Protein AF-0000000087407699 (afdb_homodimer)

Foldseek 3Di:
DDPLVVVLVVVVVVLVVVLCVVQVPDPDGDDLLVSLVSLLVSLQVVLVVCVVVVGPCSVVSVVSNVVSVVVNVCVVVVVDDD/DDPLVVVLVVVVVVLVVVLCVVQVPDPDGDDLLVSLVSLLVSLQVVLVVCVVVVGPCSVVSVVSNVVSVVVNVCVVVVVDDD

Organism: NCBI:txid2598455

pLDDT: mean 81.69, std 13.38, range [48.88, 95.5]

Secondary structure (DSSP, 8-state):
--HHHHHHHHHHHHHHHHHHHHHHTSSSPPBHHHHHHHHHHHHHHHHHHHHHTT-TTHHHHHHHHHHHHHHHHHHHTTSSB-/--HHHHHHHHHHHHHHHHHHHHHHTSSSPPBHHHHHHHHHHHHHHHHHHHHHTT-TTHHHHHHHHHHHHHHHHHHHTTSSB-

Sequence (164 aa):
MSQAEAEFWSWVASEKAKLDEVLRDRDEPPTLLEWLERGIQVARETAFSLSIRQENGAEYWTGYADALETLLRKLQRREVRVMSQAEAEFWSWVASEKAKLDEVLRDRDEPPTLLEWLERGIQVARETAFSLSIRQENGAEYWTGYADALETLLRKLQRREVRV

Nearest PDB structures (foldseek):
  4c90-assembly1_B  TM=9.273E-01  e=4.774E+00  Bacteroides ovatus
  7pxq-assembly1_A-2  TM=8.531E-01  e=7.834E+00  uncultured bacterium
  8e0m-assembly3_I  TM=5.219E-01  e=3.964E+00  synthetic construct
  5ie9-assembly1_D  TM=5.671E-01  e=9.433E+00  Bacillus cereus
  7sat-assembly1_C  TM=5.350E-01  e=9.433E+00  Porphyromonas gingivalis ATCC 33277

Solvent-accessible surface area (backbone atoms only — not comparable to full-atom values): 8373 Å² total; per-residue (Å²): 130,54,70,69,53,51,52,44,52,50,48,52,52,48,53,51,47,49,53,46,50,69,48,55,77,39,100,52,58,36,41,49,66,56,48,40,54,50,48,29,51,53,26,45,51,50,17,48,54,24,51,76,65,70,40,86,57,22,51,21,25,46,20,23,19,49,40,39,48,51,49,52,53,31,46,75,65,60,53,34,38,127,131,54,69,69,54,51,52,45,52,51,48,51,50,48,54,50,47,49,52,44,50,70,47,54,77,39,99,53,59,36,42,48,67,56,47,39,54,50,49,29,52,53,26,46,49,49,16,50,55,24,50,76,66,69,40,86,58,21,52,21,25,45,19,22,19,48,39,39,48,52,49,52,52,31,46,75,67,59,54,35,38,127

Structure (mmCIF, N/CA/C/O backbone):
data_AF-0000000087407699-model_v1
#
loop_
_entity.id
_entity.type
_entity.pdbx_description
1 polymer 'Uncharacterized protein'
#
loop_
_atom_site.group_PDB
_atom_site.id
_atom_site.type_symbol
_atom_site.label_atom_id
_atom_site.label_alt_id
_atom_site.label_comp_id
_atom_site.label_asym_id
_atom_site.label_entity_id
_atom_site.label_seq_id
_atom_site.pdbx_PDB_ins_code
_atom_site.Cartn_x
_atom_site.Cartn_y
_atom_site.Cartn_z
_atom_site.occupancy
_atom_site.B_iso_or_equiv
_atom_site.auth_seq_id
_atom_site.auth_comp_id
_atom_site.auth_asym_id
_atom_site.auth_atom_id
_atom_site.pdbx_PDB_model_num
ATOM 1 N N . MET A 1 1 ? -6.52 -21.625 6.488 1 49.88 1 MET A N 1
ATOM 2 C CA . MET A 1 1 ? -5.332 -21.031 5.879 1 49.88 1 MET A CA 1
ATOM 3 C C . MET A 1 1 ? -4.289 -22.094 5.57 1 49.88 1 MET A C 1
ATOM 5 O O . MET A 1 1 ? -4.078 -23.016 6.367 1 49.88 1 MET A O 1
ATOM 9 N N . SER A 1 2 ? -3.881 -22.109 4.383 1 61.47 2 SER A N 1
ATOM 10 C CA . SER A 1 2 ? -2.854 -23.078 4.008 1 61.47 2 SER A CA 1
ATOM 11 C C . SER A 1 2 ? -1.514 -22.734 4.652 1 61.47 2 SER A C 1
ATOM 13 O O . SER A 1 2 ? -1.308 -21.609 5.113 1 61.47 2 SER A O 1
ATOM 15 N N . GLN A 1 3 ? -0.633 -23.672 4.797 1 63.44 3 GLN A N 1
ATOM 16 C CA . GLN A 1 3 ? 0.701 -23.469 5.352 1 63.44 3 GLN A CA 1
ATOM 17 C C . GLN A 1 3 ? 1.438 -22.359 4.605 1 63.44 3 GLN A C 1
ATOM 19 O O . GLN A 1 3 ? 2.123 -21.531 5.223 1 63.44 3 GLN A O 1
ATOM 24 N N . ALA A 1 4 ? 1.27 -22.422 3.375 1 61.41 4 ALA A N 1
ATOM 25 C CA . ALA A 1 4 ? 1.917 -21.422 2.523 1 61.41 4 ALA A CA 1
ATOM 26 C C . ALA A 1 4 ? 1.408 -20.016 2.838 1 61.41 4 ALA A C 1
ATOM 28 O O . ALA A 1 4 ? 2.189 -19.062 2.895 1 61.41 4 ALA A O 1
ATOM 29 N N . GLU A 1 5 ? 0.062 -19.938 3.133 1 60.41 5 GLU A N 1
ATOM 30 C CA . GLU A 1 5 ? -0.543 -18.672 3.51 1 60.41 5 GLU A CA 1
ATOM 31 C C . GLU A 1 5 ? -0.044 -18.203 4.875 1 60.41 5 GLU A C 1
ATOM 33 O O . GLU A 1 5 ? 0.267 -17.016 5.059 1 60.41 5 GLU A O 1
ATOM 38 N N . ALA A 1 6 ? 0.084 -19.094 5.719 1 62.19 6 ALA A N 1
ATOM 39 C CA . ALA A 1 6 ? 0.563 -18.781 7.059 1 62.19 6 ALA A CA 1
ATOM 40 C C . ALA A 1 6 ? 2.006 -18.281 7.023 1 62.19 6 ALA A C 1
ATOM 42 O O . ALA A 1 6 ? 2.352 -17.312 7.699 1 62.19 6 ALA A O 1
ATOM 43 N N . GLU A 1 7 ? 2.799 -18.969 6.242 1 61.66 7 GLU A N 1
ATOM 44 C CA . GLU A 1 7 ? 4.203 -18.578 6.109 1 61.66 7 GLU A CA 1
ATOM 45 C C . GLU A 1 7 ? 4.34 -17.203 5.469 1 61.66 7 GLU A C 1
ATOM 47 O O . GLU A 1 7 ? 5.199 -16.406 5.863 1 61.66 7 GLU A O 1
ATOM 52 N N . PHE A 1 8 ? 3.455 -17 4.602 1 58.09 8 PHE A N 1
ATOM 53 C CA . PHE A 1 8 ? 3.455 -15.703 3.939 1 58.09 8 PHE A CA 1
ATOM 54 C C . PHE A 1 8 ? 3.129 -14.594 4.93 1 58.09 8 PHE A C 1
ATOM 56 O O . PHE A 1 8 ? 3.854 -13.602 5.016 1 58.09 8 PHE A O 1
ATOM 63 N N . TRP A 1 9 ? 2.197 -14.727 5.695 1 68 9 TRP A N 1
ATOM 64 C CA . TRP A 1 9 ? 1.778 -13.695 6.641 1 68 9 TRP A CA 1
ATOM 65 C C . TRP A 1 9 ? 2.811 -13.523 7.75 1 68 9 TRP A C 1
ATOM 67 O O . TRP A 1 9 ? 3.037 -12.414 8.227 1 68 9 TRP A O 1
ATOM 77 N N . SER A 1 10 ? 3.41 -14.594 8.078 1 63.41 10 SER A N 1
ATOM 78 C CA . SER A 1 10 ? 4.508 -14.516 9.039 1 63.41 10 SER A CA 1
ATOM 79 C C . SER A 1 10 ? 5.672 -13.703 8.477 1 63.41 10 SER A C 1
ATOM 81 O O . SER A 1 10 ? 6.262 -12.883 9.188 1 63.41 10 SER A O 1
ATOM 83 N N . TRP A 1 11 ? 5.93 -13.992 7.262 1 60.53 11 TRP A N 1
ATOM 84 C CA . TRP A 1 11 ? 7.008 -13.266 6.598 1 60.53 11 TRP A CA 1
ATOM 85 C C . TRP A 1 11 ? 6.66 -11.789 6.453 1 60.53 11 TRP A C 1
ATOM 87 O O . TRP A 1 11 ? 7.484 -10.922 6.746 1 60.53 11 TRP A O 1
ATOM 97 N N . VAL A 1 12 ? 5.43 -11.57 6.078 1 62.97 12 VAL A N 1
ATOM 98 C CA . VAL A 1 12 ? 4.961 -10.188 6.008 1 62.97 12 VAL A CA 1
ATOM 99 C C . VAL A 1 12 ? 5.129 -9.516 7.367 1 62.97 12 VAL A C 1
ATOM 101 O O . VAL A 1 12 ? 5.609 -8.383 7.445 1 62.97 12 VAL A O 1
ATOM 104 N N . ALA A 1 13 ? 4.75 -10.148 8.359 1 66.06 13 ALA A N 1
ATOM 105 C CA . ALA A 1 13 ? 4.883 -9.617 9.719 1 66.06 13 ALA A CA 1
ATOM 106 C C . ALA A 1 13 ? 6.344 -9.336 10.055 1 66.06 13 ALA A C 1
ATOM 108 O O . ALA A 1 13 ? 6.66 -8.312 10.672 1 66.06 13 ALA A O 1
ATOM 109 N N . SER A 1 14 ? 7.211 -10.188 9.602 1 67.75 14 SER A N 1
ATOM 110 C CA . SER A 1 14 ? 8.641 -10.023 9.867 1 67.75 14 SER A CA 1
ATOM 111 C C . SER A 1 14 ? 9.203 -8.82 9.133 1 67.75 14 SER A C 1
ATOM 113 O O . SER A 1 14 ? 10 -8.062 9.695 1 67.75 14 SER A O 1
ATOM 115 N N . GLU A 1 15 ? 8.82 -8.789 7.938 1 64.69 15 GLU A N 1
ATOM 116 C CA . GLU A 1 15 ? 9.312 -7.672 7.145 1 64.69 15 GLU A CA 1
ATOM 117 C C . GLU A 1 15 ? 8.789 -6.344 7.684 1 64.69 15 GLU A C 1
ATOM 119 O O . GLU A 1 15 ? 9.523 -5.352 7.723 1 64.69 15 GLU A O 1
ATOM 124 N N . LYS A 1 16 ? 7.555 -6.316 8.156 1 66.06 16 LYS A N 1
ATOM 125 C CA . LYS A 1 16 ? 6.984 -5.141 8.812 1 66.06 16 LYS A CA 1
ATOM 126 C C . LYS A 1 16 ? 7.746 -4.805 10.094 1 66.06 16 LYS A C 1
ATOM 128 O O . LYS A 1 16 ? 7.992 -3.631 10.383 1 66.06 16 LYS A O 1
ATOM 133 N N . ALA A 1 17 ? 8.07 -5.836 10.719 1 68.88 17 ALA A N 1
ATOM 134 C CA . ALA A 1 17 ? 8.852 -5.652 11.945 1 68.88 17 ALA A CA 1
ATOM 135 C C . ALA A 1 17 ? 10.211 -5.031 11.633 1 68.88 17 ALA A C 1
ATOM 137 O O . ALA A 1 17 ? 10.695 -4.184 12.383 1 68.88 17 ALA A O 1
ATOM 138 N N . LYS A 1 18 ? 10.828 -5.418 10.562 1 64.75 18 LYS A N 1
ATOM 139 C CA . LYS A 1 18 ? 12.102 -4.84 10.148 1 64.75 18 LYS A CA 1
ATOM 140 C C . LYS A 1 18 ? 11.945 -3.354 9.828 1 64.75 18 LYS A C 1
ATOM 142 O O . LYS A 1 18 ? 12.805 -2.547 10.195 1 64.75 18 LYS A O 1
ATOM 147 N N . LEU A 1 19 ? 10.914 -3.139 9.133 1 65.56 19 LEU A N 1
ATOM 148 C CA . LEU A 1 19 ? 10.609 -1.743 8.828 1 65.56 19 LEU A CA 1
ATOM 149 C C . LEU A 1 19 ? 10.453 -0.936 10.117 1 65.56 19 LEU A C 1
ATOM 151 O O . LEU A 1 19 ? 10.984 0.168 10.227 1 65.56 19 LEU A O 1
ATOM 155 N N . ASP A 1 20 ? 9.758 -1.486 11.039 1 68.5 20 ASP A N 1
ATOM 156 C CA . ASP A 1 20 ? 9.531 -0.832 12.32 1 68.5 20 ASP A CA 1
ATOM 157 C C . ASP A 1 20 ? 10.852 -0.615 13.07 1 68.5 20 ASP A C 1
ATOM 159 O O . ASP A 1 20 ? 11.062 0.437 13.672 1 68.5 20 ASP A O 1
ATOM 163 N N . GLU A 1 21 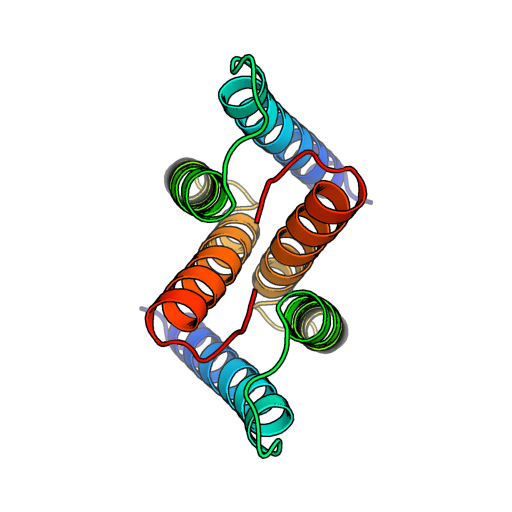? 11.594 -1.614 12.945 1 69.5 21 GLU A N 1
ATOM 164 C CA . GLU A 1 21 ? 12.883 -1.521 13.617 1 69.5 21 GLU A CA 1
ATOM 165 C C . GLU A 1 21 ? 13.742 -0.413 13.008 1 69.5 21 GLU A C 1
ATOM 167 O O . GLU A 1 21 ? 14.375 0.356 13.734 1 69.5 21 GLU A O 1
ATOM 172 N N . VAL A 1 22 ? 13.766 -0.355 11.812 1 61.91 22 VAL A N 1
ATOM 173 C CA . VAL A 1 22 ? 14.555 0.651 11.109 1 61.91 22 VAL A CA 1
ATOM 174 C C . VAL A 1 22 ? 14.023 2.045 11.438 1 61.91 22 VAL A C 1
ATOM 176 O O . VAL A 1 22 ? 14.797 2.994 11.57 1 61.91 22 VAL A O 1
ATOM 179 N N . LEU A 1 23 ? 12.773 2.035 11.703 1 63.25 23 LEU A N 1
ATOM 180 C CA . LEU A 1 23 ? 12.125 3.322 11.922 1 63.25 23 LEU A CA 1
ATOM 181 C C . LEU A 1 23 ? 12.125 3.686 13.398 1 63.25 23 LEU A C 1
ATOM 183 O O . LEU A 1 23 ? 12.062 4.867 13.758 1 63.25 23 LEU A O 1
ATOM 187 N N . ARG A 1 24 ? 12.148 2.652 14.273 1 63.19 24 ARG A N 1
ATOM 188 C CA . ARG A 1 24 ? 12.156 2.848 15.719 1 63.19 24 ARG A CA 1
ATOM 189 C C . ARG A 1 24 ? 13.492 3.414 16.188 1 63.19 24 ARG A C 1
ATOM 191 O O . ARG A 1 24 ? 13.555 4.09 17.219 1 63.19 24 ARG A O 1
ATOM 198 N N . ASP A 1 25 ? 14.492 3.225 15.484 1 57.12 25 ASP A N 1
ATOM 199 C CA . ASP A 1 25 ? 15.797 3.627 16.016 1 57.12 25 ASP A CA 1
ATOM 200 C C . ASP A 1 25 ? 15.914 5.148 16.078 1 57.12 25 ASP A C 1
ATOM 202 O O . ASP A 1 25 ? 17 5.68 16.328 1 57.12 25 ASP A O 1
ATOM 206 N N . ARG A 1 26 ? 14.766 5.664 15.961 1 64.25 26 ARG A N 1
ATOM 207 C CA . ARG A 1 26 ? 14.914 7.117 15.992 1 64.25 26 ARG A CA 1
ATOM 208 C C . ARG A 1 26 ? 14.25 7.711 17.234 1 64.25 26 ARG A C 1
ATOM 210 O O . ARG A 1 26 ? 13.289 7.152 17.75 1 64.25 26 ARG A O 1
ATOM 217 N N . ASP A 1 27 ? 14.891 8.648 17.969 1 70.69 27 ASP A N 1
ATOM 218 C CA . ASP A 1 27 ? 14.391 9.344 19.141 1 70.69 27 ASP A CA 1
ATOM 219 C C . ASP A 1 27 ? 12.992 9.906 18.891 1 70.69 27 ASP A C 1
ATOM 221 O O . ASP A 1 27 ? 12.164 9.961 19.812 1 70.69 27 ASP A O 1
ATOM 225 N N . GLU A 1 28 ? 12.805 10.25 17.688 1 85.25 28 GLU A N 1
ATOM 226 C CA . GLU A 1 28 ? 11.508 10.805 17.312 1 85.25 28 GLU A CA 1
ATOM 227 C C . GLU A 1 28 ? 10.867 9.977 16.188 1 85.25 28 GLU A C 1
ATOM 229 O O . GLU A 1 28 ? 11.562 9.414 15.344 1 85.25 28 GLU A O 1
ATOM 234 N N . PRO A 1 29 ? 9.586 9.852 16.281 1 88.81 29 PRO A N 1
ATOM 235 C CA . PRO A 1 29 ? 8.93 9.148 15.18 1 88.81 29 PRO A CA 1
ATOM 236 C C . PRO A 1 29 ? 9.266 9.734 13.812 1 88.81 29 PRO A C 1
ATOM 238 O O . PRO A 1 29 ? 9.461 10.945 13.688 1 88.81 29 PRO A O 1
ATOM 241 N N . PRO A 1 30 ? 9.336 8.938 12.828 1 90.69 30 PRO A N 1
ATOM 242 C CA . PRO A 1 30 ? 9.609 9.438 11.477 1 90.69 30 PRO A CA 1
ATOM 243 C C . PRO A 1 30 ? 8.484 10.32 10.938 1 90.69 30 PRO A C 1
ATOM 245 O O . PRO A 1 30 ? 7.328 10.172 11.352 1 90.69 30 PRO A O 1
ATOM 248 N N . THR A 1 31 ? 8.961 11.227 10.07 1 92.62 31 THR A N 1
ATOM 249 C CA . THR A 1 31 ? 7.953 11.977 9.328 1 92.62 31 THR A CA 1
ATOM 250 C C . THR A 1 31 ? 7.234 11.086 8.328 1 92.62 31 THR A C 1
ATOM 252 O O . THR A 1 31 ? 7.719 10 7.992 1 92.62 31 THR A O 1
ATOM 255 N N . LEU A 1 32 ? 6.121 11.523 7.879 1 95.06 32 LEU A N 1
ATOM 256 C CA . LEU A 1 32 ? 5.344 10.812 6.871 1 95.06 32 LEU A CA 1
ATOM 257 C C . LEU A 1 32 ? 6.188 10.523 5.637 1 95.06 32 LEU A C 1
ATOM 259 O O . LEU A 1 32 ? 6.199 9.391 5.141 1 95.06 32 LEU A O 1
ATOM 263 N N . LEU A 1 33 ? 6.922 11.453 5.191 1 93.88 33 LEU A N 1
ATOM 264 C CA . LEU A 1 33 ? 7.719 11.289 3.98 1 93.88 33 LEU A CA 1
ATOM 265 C C . LEU A 1 33 ? 8.828 10.266 4.199 1 93.88 33 LEU A C 1
ATOM 267 O O . LEU A 1 33 ? 9.078 9.422 3.338 1 93.88 33 LEU A O 1
ATOM 271 N N . GLU A 1 34 ? 9.469 10.375 5.328 1 90 34 GLU A N 1
ATOM 272 C CA . GLU A 1 34 ? 10.516 9.414 5.664 1 90 34 GLU A CA 1
ATOM 273 C C . GLU A 1 34 ? 9.961 7.992 5.715 1 90 34 GLU A C 1
ATOM 275 O O . GLU A 1 34 ? 10.578 7.062 5.195 1 90 34 GLU A O 1
ATOM 280 N N . TRP A 1 35 ? 8.883 7.84 6.348 1 91.5 35 TRP A N 1
ATOM 281 C CA . TRP A 1 35 ? 8.258 6.527 6.488 1 91.5 35 TRP A CA 1
ATOM 282 C C . TRP A 1 35 ? 7.852 5.969 5.129 1 91.5 35 TRP A C 1
ATOM 284 O O . TRP A 1 35 ? 8.055 4.785 4.848 1 91.5 35 TRP A O 1
ATOM 294 N N . LEU A 1 36 ? 7.266 6.805 4.301 1 94.12 36 LEU A N 1
ATOM 295 C CA . LEU A 1 36 ? 6.852 6.379 2.971 1 94.12 36 LEU A CA 1
ATOM 296 C C . LEU A 1 36 ? 8.055 5.93 2.143 1 94.12 36 LEU A C 1
ATOM 298 O O . LEU A 1 36 ? 8.023 4.859 1.531 1 94.12 36 LEU A O 1
ATOM 302 N N . GLU A 1 37 ? 9.062 6.656 2.164 1 91.94 37 GLU A N 1
ATOM 303 C CA . GLU A 1 37 ? 10.234 6.355 1.35 1 91.94 37 GLU A CA 1
ATOM 304 C C . GLU A 1 37 ? 10.891 5.047 1.787 1 91.94 37 GLU A C 1
ATOM 306 O O . GLU A 1 37 ? 11.219 4.199 0.953 1 91.94 37 GLU A O 1
ATOM 311 N N . ARG A 1 38 ? 11.039 4.918 3.02 1 89.19 38 ARG A N 1
ATOM 312 C CA . ARG A 1 38 ? 11.641 3.697 3.543 1 89.19 38 ARG A CA 1
ATOM 313 C C . ARG A 1 38 ? 10.734 2.492 3.295 1 89.19 38 ARG A C 1
ATOM 315 O O . ARG A 1 38 ? 11.219 1.411 2.947 1 89.19 38 ARG A O 1
ATOM 322 N N . GLY A 1 39 ? 9.453 2.688 3.562 1 90.69 39 GLY A N 1
ATOM 323 C CA . GLY A 1 39 ? 8.5 1.619 3.305 1 90.69 39 GLY A CA 1
ATOM 324 C C . GLY A 1 39 ? 8.5 1.154 1.861 1 90.69 39 GLY A C 1
ATOM 325 O O . GLY A 1 39 ? 8.445 -0.048 1.591 1 90.69 39 GLY A O 1
ATOM 326 N N . ILE A 1 40 ? 8.617 2.072 0.95 1 93 40 ILE A N 1
ATOM 327 C CA . ILE A 1 40 ? 8.672 1.758 -0.474 1 93 40 ILE A CA 1
ATOM 328 C C . ILE A 1 40 ? 9.914 0.923 -0.771 1 93 40 ILE A C 1
ATOM 330 O O . ILE A 1 40 ? 9.836 -0.111 -1.438 1 93 40 ILE A O 1
ATOM 334 N N . GLN A 1 41 ? 11.008 1.326 -0.227 1 90.56 41 GLN A N 1
ATOM 335 C CA . GLN A 1 41 ? 12.273 0.637 -0.473 1 90.56 41 GLN A CA 1
ATOM 336 C C . GLN A 1 41 ? 12.227 -0.798 0.044 1 90.56 41 GLN A C 1
ATOM 338 O O . GLN A 1 41 ? 12.547 -1.738 -0.688 1 90.56 41 GLN A O 1
ATOM 343 N N . VAL A 1 42 ? 11.773 -0.947 1.229 1 88.94 42 VAL A N 1
ATOM 344 C CA . VAL A 1 42 ? 11.742 -2.264 1.856 1 88.94 42 VAL A CA 1
ATOM 345 C C . VAL A 1 42 ? 10.773 -3.172 1.102 1 88.94 42 VAL A C 1
ATOM 347 O O . VAL A 1 42 ? 11.094 -4.324 0.806 1 88.94 42 VAL A O 1
ATOM 350 N N . ALA A 1 43 ? 9.625 -2.646 0.774 1 92 43 ALA A N 1
ATOM 351 C CA . ALA A 1 43 ? 8.609 -3.439 0.09 1 92 43 ALA A CA 1
ATOM 352 C C . ALA A 1 43 ? 9.086 -3.861 -1.297 1 92 43 ALA A C 1
ATOM 354 O O . ALA A 1 43 ? 8.875 -5.008 -1.708 1 92 43 ALA A O 1
ATOM 355 N N . ARG A 1 44 ? 9.758 -2.977 -2.016 1 93.56 44 ARG A N 1
ATOM 356 C CA . ARG A 1 44 ? 10.266 -3.295 -3.346 1 93.56 44 ARG A CA 1
ATOM 357 C C . ARG A 1 44 ? 11.367 -4.352 -3.273 1 93.56 44 ARG A C 1
ATOM 359 O O . ARG A 1 44 ? 11.398 -5.273 -4.09 1 93.56 44 ARG A O 1
ATOM 366 N N . GLU A 1 45 ? 12.211 -4.184 -2.363 1 89.94 45 GLU A N 1
ATOM 367 C CA . GLU A 1 45 ? 13.289 -5.152 -2.188 1 89.94 45 GLU A CA 1
ATOM 368 C C . GLU A 1 45 ? 12.734 -6.531 -1.833 1 89.94 45 GLU A C 1
ATOM 370 O O . GLU A 1 45 ? 13.227 -7.547 -2.332 1 89.94 45 GLU A O 1
ATOM 375 N N . THR A 1 46 ? 11.766 -6.512 -0.986 1 88.31 46 THR A N 1
ATOM 376 C CA . THR A 1 46 ? 11.141 -7.773 -0.598 1 88.31 46 THR A CA 1
ATOM 377 C C . THR A 1 46 ? 10.461 -8.43 -1.795 1 88.31 46 THR A C 1
ATOM 379 O O . THR A 1 46 ? 10.617 -9.633 -2.023 1 88.31 46 THR A O 1
ATOM 382 N N . ALA A 1 47 ? 9.68 -7.629 -2.557 1 91 47 ALA A N 1
ATOM 383 C CA . ALA A 1 47 ? 9.023 -8.148 -3.756 1 91 47 ALA A CA 1
ATOM 384 C C . ALA A 1 47 ? 10.047 -8.742 -4.723 1 91 47 ALA A C 1
ATOM 386 O O . ALA A 1 47 ? 9.844 -9.836 -5.258 1 91 47 ALA A O 1
ATOM 387 N N . PHE A 1 48 ? 11.148 -8.055 -4.863 1 91.56 48 PHE A N 1
ATOM 388 C CA . PHE A 1 48 ? 12.203 -8.484 -5.77 1 91.56 48 PHE A CA 1
ATOM 389 C C . PHE A 1 48 ? 12.828 -9.789 -5.297 1 91.56 48 PHE A C 1
ATOM 391 O O . PHE A 1 48 ? 12.984 -10.734 -6.078 1 91.56 48 PHE A O 1
ATOM 398 N N . SER A 1 49 ? 13.148 -9.852 -4.055 1 86.5 49 SER A N 1
ATOM 399 C CA . SER A 1 49 ? 13.766 -11.031 -3.471 1 86.5 49 SER A CA 1
ATOM 400 C C . SER A 1 49 ? 12.867 -12.258 -3.627 1 86.5 49 SER A C 1
ATOM 402 O O . SER A 1 49 ? 13.344 -13.336 -3.994 1 86.5 49 SER A O 1
ATOM 404 N N . LEU A 1 50 ? 11.602 -12.047 -3.393 1 87.5 50 LEU A N 1
ATOM 405 C CA . LEU A 1 50 ? 10.641 -13.133 -3.51 1 87.5 50 LEU A CA 1
ATOM 406 C C . LEU A 1 50 ? 10.484 -13.562 -4.965 1 87.5 50 LEU A C 1
ATOM 408 O O . LEU A 1 50 ? 10.352 -14.758 -5.25 1 87.5 50 LEU A O 1
ATOM 412 N N . SER A 1 51 ? 10.547 -12.617 -5.828 1 87.88 51 SER A N 1
ATOM 413 C CA . SER A 1 51 ? 10.398 -12.914 -7.25 1 87.88 51 SER A CA 1
ATOM 414 C C . SER A 1 51 ? 11.578 -13.734 -7.773 1 87.88 51 SER A C 1
ATOM 416 O O . SER A 1 51 ? 11.391 -14.695 -8.523 1 87.88 51 SER A O 1
ATOM 418 N N . ILE A 1 52 ? 12.742 -13.391 -7.316 1 90.56 52 ILE A N 1
ATOM 419 C CA . ILE A 1 52 ? 13.961 -14.078 -7.742 1 90.56 52 ILE A CA 1
ATOM 420 C C . ILE A 1 52 ? 13.945 -15.516 -7.227 1 90.56 52 ILE A C 1
ATOM 422 O O . ILE A 1 52 ? 14.375 -16.438 -7.926 1 90.56 52 ILE A O 1
ATOM 426 N N . ARG A 1 53 ? 13.398 -15.625 -6.094 1 89.19 53 ARG A N 1
ATOM 427 C CA . ARG A 1 53 ? 13.359 -16.938 -5.461 1 89.19 53 ARG A CA 1
ATOM 428 C C . ARG A 1 53 ? 12.125 -17.719 -5.891 1 89.19 53 ARG A C 1
ATOM 430 O O . ARG A 1 53 ? 11.938 -18.875 -5.477 1 89.19 53 ARG A O 1
ATOM 437 N N . GLN A 1 54 ? 11.289 -17.109 -6.691 1 87 54 GLN A N 1
ATOM 438 C CA . GLN A 1 54 ? 10.047 -17.703 -7.168 1 87 54 GLN A CA 1
ATOM 439 C C . GLN A 1 54 ? 9.172 -18.156 -6.004 1 87 54 GLN A C 1
ATOM 441 O O . GLN A 1 54 ? 8.617 -19.25 -6.031 1 87 54 GLN A O 1
ATOM 446 N N . GLU A 1 55 ? 9.219 -17.359 -5.027 1 79.44 55 GLU A N 1
ATOM 447 C CA . GLU A 1 55 ? 8.383 -17.594 -3.855 1 79.44 55 GLU A CA 1
ATOM 448 C C . GLU A 1 55 ? 7.086 -16.797 -3.934 1 79.44 55 GLU A C 1
ATOM 450 O O . GLU A 1 55 ? 7.016 -15.781 -4.641 1 79.44 55 GLU A O 1
ATOM 455 N N . ASN A 1 56 ? 6.16 -17.328 -3.178 1 82.31 56 ASN A N 1
ATOM 456 C CA . ASN A 1 56 ? 4.883 -16.625 -3.119 1 82.31 56 ASN A CA 1
ATOM 457 C C . ASN A 1 56 ? 4.988 -15.328 -2.322 1 82.31 56 ASN A C 1
ATOM 459 O O . ASN A 1 56 ? 5.859 -15.195 -1.461 1 82.31 56 ASN A O 1
ATOM 463 N N . GLY A 1 57 ? 4.199 -14.336 -2.783 1 86.5 57 GLY A N 1
ATOM 464 C CA . GLY A 1 57 ? 4.148 -13.125 -1.986 1 86.5 57 GLY A CA 1
ATOM 465 C C . GLY A 1 57 ? 4.691 -11.906 -2.717 1 86.5 57 GLY A C 1
ATOM 466 O O . GLY A 1 57 ? 4.488 -10.773 -2.279 1 86.5 57 GLY A O 1
ATOM 467 N N . ALA A 1 58 ? 5.293 -12.117 -3.826 1 88.81 58 ALA A N 1
ATOM 468 C CA . ALA A 1 58 ? 5.863 -11.008 -4.578 1 88.81 58 ALA A CA 1
ATOM 469 C C . ALA A 1 58 ? 4.777 -10.023 -5.016 1 88.81 58 ALA A C 1
ATOM 471 O O . ALA A 1 58 ? 4.973 -8.812 -4.961 1 88.81 58 ALA A O 1
ATOM 472 N N . GLU A 1 59 ? 3.678 -10.609 -5.414 1 88.62 59 GLU A N 1
ATOM 473 C CA . GLU A 1 59 ? 2.572 -9.758 -5.852 1 88.62 59 GLU A CA 1
ATOM 474 C C . GLU A 1 59 ? 2.037 -8.914 -4.699 1 88.62 59 GLU A C 1
ATOM 476 O O . GLU A 1 59 ? 1.719 -7.738 -4.883 1 88.62 59 GLU A O 1
ATOM 481 N N . TYR A 1 60 ? 1.993 -9.484 -3.529 1 88.88 60 TYR A N 1
ATOM 482 C CA . TYR A 1 60 ? 1.546 -8.781 -2.33 1 88.88 60 TYR A CA 1
ATOM 483 C C . TYR A 1 60 ? 2.449 -7.598 -2.025 1 88.88 60 TYR A C 1
ATOM 485 O O . TYR A 1 60 ? 1.971 -6.473 -1.847 1 88.88 60 TYR A O 1
ATOM 493 N N . TRP A 1 61 ? 3.658 -7.82 -2.078 1 90.81 61 TRP A N 1
ATOM 494 C CA . TRP A 1 61 ? 4.605 -6.777 -1.708 1 90.81 61 TRP A CA 1
ATOM 495 C C . TRP A 1 61 ? 4.707 -5.719 -2.803 1 90.81 61 TRP A C 1
ATOM 497 O O . TRP A 1 61 ? 4.965 -4.547 -2.52 1 90.81 61 TRP A O 1
ATOM 507 N N . THR A 1 62 ? 4.488 -6.105 -4.066 1 92.62 62 THR A N 1
ATOM 508 C CA . THR A 1 62 ? 4.398 -5.125 -5.141 1 92.62 62 THR A CA 1
ATOM 509 C C . THR A 1 62 ? 3.211 -4.191 -4.922 1 92.62 62 THR A C 1
ATOM 511 O O . THR A 1 62 ? 3.334 -2.975 -5.078 1 92.62 62 THR A O 1
ATOM 514 N N . GLY A 1 63 ? 2.098 -4.824 -4.512 1 93.06 63 GLY A N 1
ATOM 515 C CA . GLY A 1 63 ? 0.944 -4.004 -4.18 1 93.06 63 GLY A CA 1
ATOM 516 C C . GLY A 1 63 ? 1.19 -3.074 -3.006 1 93.06 63 GLY A C 1
ATOM 517 O O . GLY A 1 63 ? 0.809 -1.902 -3.045 1 93.06 63 GLY A O 1
ATOM 518 N N . TYR A 1 64 ? 1.852 -3.561 -2.014 1 92.69 64 TYR A N 1
ATOM 519 C CA . TYR A 1 64 ? 2.209 -2.781 -0.833 1 92.69 64 TYR A CA 1
ATOM 520 C C . TYR A 1 64 ? 3.062 -1.577 -1.213 1 92.69 64 TYR A C 1
ATOM 522 O O . TYR A 1 64 ? 2.764 -0.448 -0.82 1 92.69 64 TYR A O 1
ATOM 530 N N . ALA A 1 65 ? 4.078 -1.775 -2.027 1 93.44 65 ALA A N 1
ATOM 531 C CA . ALA A 1 65 ? 4.977 -0.708 -2.459 1 93.44 65 ALA A CA 1
ATOM 532 C C . ALA A 1 65 ? 4.234 0.321 -3.309 1 93.44 65 ALA A C 1
ATOM 534 O O . ALA A 1 65 ? 4.406 1.527 -3.125 1 93.44 65 ALA A O 1
ATOM 535 N N . ASP A 1 66 ? 3.447 -0.16 -4.176 1 94.06 66 ASP A N 1
ATOM 536 C CA . ASP A 1 66 ? 2.742 0.724 -5.102 1 94.06 66 ASP A CA 1
ATOM 537 C C . ASP A 1 66 ? 1.761 1.627 -4.355 1 94.06 66 ASP A C 1
ATOM 539 O O . ASP A 1 66 ? 1.557 2.779 -4.738 1 94.06 66 ASP A O 1
ATOM 543 N N . ALA A 1 67 ? 1.131 1.074 -3.326 1 94 67 ALA A N 1
ATOM 544 C CA . ALA A 1 67 ? 0.222 1.884 -2.518 1 94 67 ALA A CA 1
ATOM 545 C C . ALA A 1 67 ? 0.951 3.072 -1.898 1 94 67 ALA A C 1
ATOM 547 O O . ALA A 1 67 ? 0.48 4.211 -1.982 1 94 67 ALA A O 1
ATOM 548 N N . LEU A 1 68 ? 2.094 2.805 -1.345 1 95.38 68 LEU A N 1
ATOM 549 C CA . LEU A 1 68 ? 2.883 3.842 -0.689 1 95.38 68 LEU A CA 1
ATOM 550 C C . LEU A 1 68 ? 3.426 4.836 -1.709 1 95.38 68 LEU A C 1
ATOM 552 O O . LEU A 1 68 ? 3.455 6.043 -1.451 1 95.38 68 LEU A O 1
ATOM 556 N N . GLU A 1 69 ? 3.762 4.371 -2.871 1 94.94 69 GLU A N 1
ATOM 557 C CA . GLU A 1 69 ? 4.246 5.238 -3.939 1 94.94 69 GLU A CA 1
ATOM 558 C C . GLU A 1 69 ? 3.135 6.148 -4.457 1 94.94 69 GLU A C 1
ATOM 560 O O . GLU A 1 69 ? 3.375 7.32 -4.754 1 94.94 69 GLU A O 1
ATOM 565 N N . THR A 1 70 ? 2.012 5.547 -4.582 1 93.44 70 THR A N 1
ATOM 566 C CA . THR A 1 70 ? 0.87 6.336 -5.027 1 93.44 70 THR A CA 1
ATOM 567 C C . THR A 1 70 ? 0.599 7.484 -4.062 1 93.44 70 THR A C 1
ATOM 569 O O . THR A 1 70 ? 0.407 8.625 -4.488 1 93.44 70 THR A O 1
ATOM 572 N N . LEU A 1 71 ? 0.656 7.164 -2.756 1 94.19 71 LEU A N 1
ATOM 573 C CA . LEU A 1 71 ? 0.427 8.211 -1.768 1 94.19 71 LEU A CA 1
ATOM 574 C C . LEU A 1 71 ? 1.533 9.266 -1.821 1 94.19 71 LEU A C 1
ATOM 576 O O . LEU A 1 71 ? 1.258 10.461 -1.778 1 94.19 71 LEU A O 1
ATOM 580 N N . LEU A 1 72 ? 2.746 8.875 -1.933 1 94.88 72 LEU A N 1
ATOM 581 C CA . LEU A 1 72 ? 3.875 9.789 -2.01 1 94.88 72 LEU A CA 1
ATOM 582 C C . LEU A 1 72 ? 3.707 10.766 -3.172 1 94.88 72 LEU A C 1
ATOM 584 O O . LEU A 1 72 ? 3.865 11.977 -3.002 1 94.88 72 LEU A O 1
ATOM 588 N N . ARG A 1 73 ? 3.32 10.219 -4.289 1 93.25 73 ARG A N 1
ATOM 589 C CA . ARG A 1 73 ? 3.121 11.039 -5.477 1 93.25 73 ARG A CA 1
ATOM 590 C C . ARG A 1 73 ? 1.971 12.023 -5.277 1 93.25 73 ARG A C 1
ATOM 592 O O . ARG A 1 73 ? 2.066 13.188 -5.664 1 93.25 73 ARG A O 1
ATOM 599 N N . LYS A 1 74 ? 0.977 11.539 -4.652 1 90.62 74 LYS A N 1
ATOM 600 C CA . LYS A 1 74 ? -0.19 12.391 -4.43 1 90.62 74 LYS A CA 1
ATOM 601 C C . LYS A 1 74 ? 0.128 13.516 -3.451 1 90.62 74 LYS A C 1
ATOM 603 O O . LYS A 1 74 ? -0.36 14.641 -3.607 1 90.62 74 LYS A O 1
ATOM 608 N N . LEU A 1 75 ? 0.868 13.227 -2.479 1 92 75 LEU A N 1
ATOM 609 C CA . LEU A 1 75 ? 1.305 14.242 -1.531 1 92 75 LEU A CA 1
ATOM 610 C C . LEU A 1 75 ? 2.186 15.281 -2.219 1 92 75 LEU A C 1
ATOM 612 O O . LEU A 1 75 ? 2.006 16.484 -2.016 1 92 75 LEU A O 1
ATOM 616 N N . GLN A 1 76 ? 3.062 14.828 -3.066 1 92.88 76 GLN A N 1
ATOM 617 C CA . GLN A 1 76 ? 3.975 15.711 -3.789 1 92.88 76 GLN A CA 1
ATOM 618 C C . GLN A 1 76 ? 3.213 16.625 -4.734 1 92.88 76 GLN A C 1
ATOM 620 O O . GLN A 1 76 ? 3.621 17.781 -4.957 1 92.88 76 GLN A O 1
ATOM 625 N N . ARG A 1 77 ? 2.135 16.141 -5.176 1 91.31 77 ARG A N 1
ATOM 626 C CA . ARG A 1 77 ? 1.334 16.891 -6.141 1 91.31 77 ARG A CA 1
ATOM 627 C C . ARG A 1 77 ? 0.244 17.703 -5.438 1 91.31 77 ARG A C 1
ATOM 629 O O . ARG A 1 77 ? -0.599 18.312 -6.094 1 91.31 77 ARG A O 1
ATOM 636 N N . ARG A 1 78 ? 0.183 17.578 -4.156 1 89.94 78 ARG A N 1
ATOM 637 C CA . ARG A 1 78 ? -0.799 18.297 -3.342 1 89.94 78 ARG A CA 1
ATOM 638 C C . ARG A 1 78 ? -2.219 17.859 -3.691 1 89.94 78 ARG A C 1
ATOM 640 O O . ARG A 1 78 ? -3.139 18.672 -3.699 1 89.94 78 ARG A O 1
ATOM 647 N N . GLU A 1 79 ? -2.305 16.609 -3.959 1 90.19 79 GLU A N 1
ATOM 648 C CA . GLU A 1 79 ? -3.605 16.016 -4.238 1 90.19 79 GLU A CA 1
ATOM 649 C C . GLU A 1 79 ? -4.207 15.391 -2.98 1 90.19 79 GLU A C 1
ATOM 651 O O . GLU A 1 79 ? -5.367 14.977 -2.982 1 90.19 79 GLU A O 1
ATOM 656 N N . VAL A 1 80 ? -3.338 15.352 -1.95 1 90.81 80 VAL A N 1
ATOM 657 C CA . VAL A 1 80 ? -3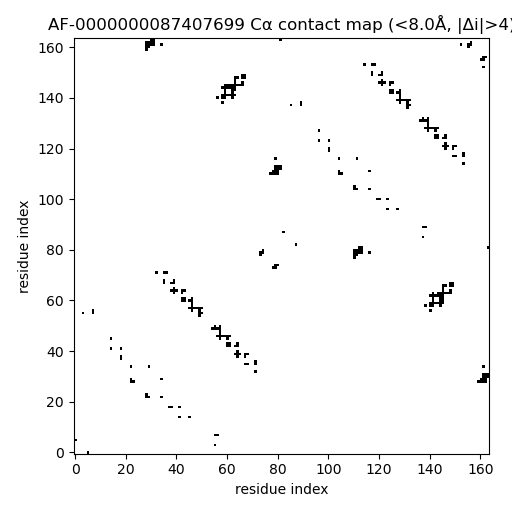.734 14.945 -0.605 1 90.81 80 VAL A CA 1
ATOM 658 C C . VAL A 1 80 ? -3.217 15.961 0.413 1 90.81 80 VAL A C 1
ATOM 660 O O . VAL A 1 80 ? -2.057 16.375 0.347 1 90.81 80 VAL A O 1
ATOM 663 N N . ARG A 1 81 ? -4.074 16.344 1.257 1 89.88 81 ARG A N 1
ATOM 664 C CA . ARG A 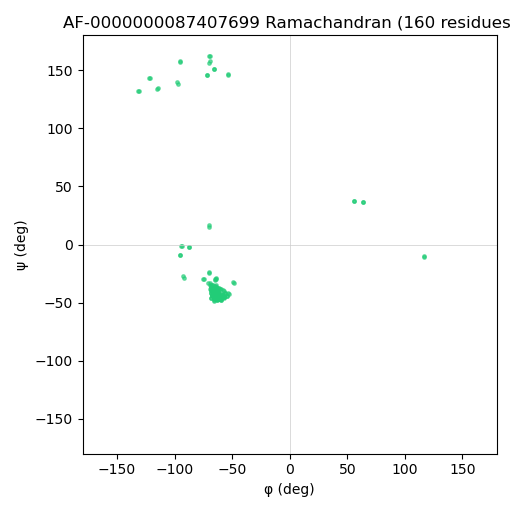1 81 ? -3.676 17.344 2.248 1 89.88 81 ARG A CA 1
ATOM 665 C C . ARG A 1 81 ? -3.309 16.672 3.572 1 89.88 81 ARG A C 1
ATOM 667 O O . ARG A 1 81 ? -3.979 15.742 4.008 1 89.88 81 ARG A O 1
ATOM 674 N N . VAL A 1 82 ? -2.291 17.125 4.211 1 89.75 82 VAL A N 1
ATOM 675 C CA . VAL A 1 82 ? -1.864 16.641 5.52 1 89.75 82 VAL A CA 1
ATOM 676 C C . VAL A 1 82 ? -2.408 17.562 6.609 1 89.75 82 VAL A C 1
ATOM 678 O O . VAL A 1 82 ? -2.586 18.766 6.387 1 89.75 82 VAL A O 1
ATOM 681 N N . MET B 1 1 ? 6.168 -8.789 -20.844 1 48.88 1 MET B N 1
ATOM 682 C CA . MET B 1 1 ? 5.004 -8.867 -19.969 1 48.88 1 MET B CA 1
ATOM 683 C C . MET B 1 1 ? 3.922 -9.758 -20.578 1 48.88 1 MET B C 1
ATOM 685 O O . MET B 1 1 ? 3.676 -9.703 -21.781 1 48.88 1 MET B O 1
ATOM 689 N N . SER B 1 2 ? 3.494 -10.672 -19.828 1 60.03 2 SER B N 1
ATOM 690 C CA . SER B 1 2 ? 2.43 -11.547 -20.312 1 60.03 2 SER B CA 1
ATOM 691 C C . SER B 1 2 ? 1.106 -10.797 -20.422 1 60.03 2 SER B C 1
ATOM 693 O O . SER B 1 2 ? 0.943 -9.727 -19.844 1 60.03 2 SER B O 1
ATOM 695 N N . GLN B 1 3 ? 0.2 -11.219 -21.234 1 62.72 3 GLN B N 1
ATOM 696 C CA . GLN B 1 3 ? -1.12 -10.625 -21.406 1 62.72 3 GLN B CA 1
ATOM 697 C C . GLN B 1 3 ? -1.829 -10.484 -20.062 1 62.72 3 GLN B C 1
ATOM 699 O O . GLN B 1 3 ? -2.477 -9.469 -19.797 1 62.72 3 GLN B O 1
ATOM 704 N N . ALA B 1 4 ? -1.69 -11.508 -19.328 1 60.5 4 ALA B N 1
ATOM 705 C CA . ALA B 1 4 ? -2.316 -11.531 -18.016 1 60.5 4 ALA B CA 1
ATOM 706 C C . ALA B 1 4 ? -1.761 -10.422 -17.125 1 60.5 4 ALA B C 1
ATOM 708 O O . ALA B 1 4 ? -2.514 -9.758 -16.406 1 60.5 4 ALA B O 1
ATOM 709 N N . GLU B 1 5 ? -0.403 -10.172 -17.281 1 60.34 5 GLU B N 1
ATOM 710 C CA . GLU B 1 5 ? 0.245 -9.094 -16.531 1 60.34 5 GLU B CA 1
ATOM 711 C C . GLU B 1 5 ? -0.226 -7.727 -17.016 1 60.34 5 GLU B C 1
ATOM 713 O O . GLU B 1 5 ? -0.493 -6.836 -16.203 1 60.34 5 GLU B O 1
ATOM 718 N N . ALA B 1 6 ? -0.393 -7.637 -18.234 1 61.78 6 ALA B N 1
ATOM 719 C CA . ALA B 1 6 ? -0.849 -6.375 -18.812 1 61.78 6 ALA B CA 1
ATOM 720 C C . ALA B 1 6 ? -2.275 -6.055 -18.375 1 61.78 6 ALA B C 1
ATOM 722 O O . ALA B 1 6 ? -2.584 -4.906 -18.047 1 61.78 6 ALA B O 1
ATOM 723 N N . GLU B 1 7 ? -3.082 -7.078 -18.391 1 60.97 7 GLU B N 1
ATOM 724 C CA . GLU B 1 7 ? -4.473 -6.902 -17.984 1 60.97 7 GLU B CA 1
ATOM 725 C C . GLU B 1 7 ? -4.574 -6.531 -16.516 1 60.97 7 GLU B C 1
ATOM 727 O O . GLU B 1 7 ? -5.402 -5.703 -16.125 1 60.97 7 GLU B O 1
ATOM 732 N N . PHE B 1 8 ? -3.689 -7.102 -15.812 1 57.44 8 PHE B N 1
ATOM 733 C CA . PHE B 1 8 ? -3.654 -6.797 -14.391 1 57.44 8 PHE B CA 1
ATOM 734 C C . PHE B 1 8 ? -3.287 -5.34 -14.156 1 57.44 8 PHE B C 1
ATOM 736 O O . PHE B 1 8 ? -3.986 -4.625 -13.43 1 57.44 8 PHE B O 1
ATOM 743 N N . TRP B 1 9 ? -2.354 -4.848 -14.773 1 67.44 9 TRP B N 1
ATOM 744 C CA . TRP B 1 9 ? -1.895 -3.479 -14.57 1 67.44 9 TRP B CA 1
ATOM 745 C C . TRP B 1 9 ? -2.91 -2.48 -15.117 1 67.44 9 TRP B C 1
ATOM 747 O O . TRP B 1 9 ? -3.092 -1.397 -14.555 1 67.44 9 TRP B O 1
ATOM 757 N N . SER B 1 10 ? -3.547 -2.887 -16.156 1 62.81 10 SER B N 1
ATOM 758 C CA . SER B 1 10 ? -4.629 -2.059 -16.672 1 62.81 10 SER B CA 1
ATOM 759 C C . SER B 1 10 ? -5.773 -1.949 -15.664 1 62.81 10 SER B C 1
ATOM 761 O O . SER B 1 10 ? -6.324 -0.866 -15.461 1 62.81 10 SER B O 1
ATOM 763 N N . TRP B 1 11 ? -6.051 -3.07 -15.117 1 59.66 11 TRP B N 1
ATOM 764 C CA . TRP B 1 11 ? -7.113 -3.096 -14.117 1 59.66 11 TRP B CA 1
ATOM 765 C C . TRP B 1 11 ? -6.719 -2.285 -12.891 1 59.66 11 TRP B C 1
ATOM 767 O O . TRP B 1 11 ? -7.516 -1.489 -12.383 1 59.66 11 TRP B O 1
ATOM 777 N N . VAL B 1 12 ? -5.473 -2.467 -12.492 1 61.91 12 VAL B N 1
ATOM 778 C CA . VAL B 1 12 ? -4.961 -1.669 -11.383 1 61.91 12 VAL B CA 1
ATOM 779 C C . VAL B 1 12 ? -5.09 -0.184 -11.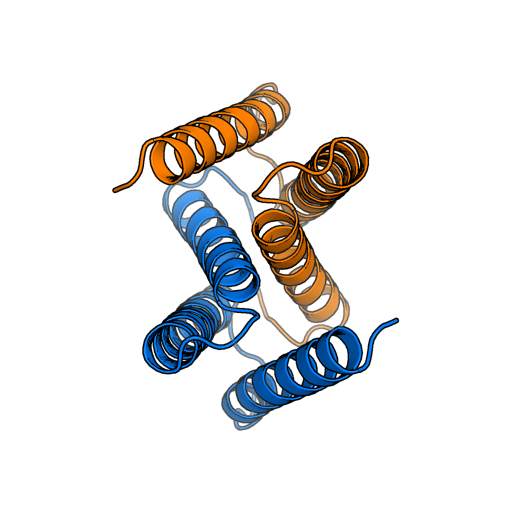711 1 61.91 12 VAL B C 1
ATOM 781 O O . VAL B 1 12 ? -5.535 0.606 -10.875 1 61.91 12 VAL B O 1
ATOM 784 N N . ALA B 1 13 ? -4.738 0.172 -12.844 1 65.44 13 ALA B N 1
ATOM 785 C CA . ALA B 1 13 ? -4.84 1.561 -13.289 1 65.44 13 ALA B CA 1
ATOM 786 C C . ALA B 1 13 ? -6.289 2.043 -13.258 1 65.44 13 ALA B C 1
ATOM 788 O O . ALA B 1 13 ? -6.562 3.172 -12.852 1 65.44 13 ALA B O 1
ATOM 789 N N . SER B 1 14 ? -7.18 1.175 -13.617 1 67.38 14 SER B N 1
ATOM 790 C CA . SER B 1 14 ? -8.594 1.524 -13.633 1 67.38 14 SER B CA 1
ATOM 791 C C . SER B 1 14 ? -9.133 1.731 -12.219 1 67.38 14 SER B C 1
ATOM 793 O O . SER B 1 14 ? -9.898 2.666 -11.969 1 67.38 14 SER B O 1
ATOM 795 N N . GLU B 1 15 ? -8.758 0.807 -11.461 1 64 15 GLU B N 1
ATOM 796 C CA . GLU B 1 15 ? -9.227 0.911 -10.078 1 64 15 GLU B CA 1
ATOM 797 C C . GLU B 1 15 ? -8.656 2.152 -9.398 1 64 15 GLU B C 1
ATOM 799 O O . GLU B 1 15 ? -9.352 2.828 -8.641 1 64 15 GLU B O 1
ATOM 804 N N . LYS B 1 16 ? -7.422 2.494 -9.711 1 65.81 16 LYS B N 1
ATOM 805 C CA . LYS B 1 16 ? -6.809 3.725 -9.227 1 65.81 16 LYS B CA 1
ATOM 806 C C . LYS B 1 16 ? -7.539 4.953 -9.758 1 65.81 16 LYS B C 1
ATOM 808 O O . LYS B 1 16 ? -7.742 5.926 -9.023 1 65.81 16 LYS B O 1
ATOM 813 N N . ALA B 1 17 ? -7.883 4.785 -10.945 1 68.25 17 ALA B N 1
ATOM 814 C CA . ALA B 1 17 ? -8.641 5.871 -11.555 1 68.25 17 ALA B CA 1
ATOM 815 C C . ALA B 1 17 ? -9.984 6.066 -10.852 1 68.25 17 ALA B C 1
ATOM 817 O O . ALA B 1 17 ? -10.43 7.199 -10.656 1 68.25 17 ALA B O 1
ATOM 818 N N . LYS B 1 18 ? -10.609 5.008 -10.461 1 64.38 18 LYS B N 1
ATOM 819 C CA . LYS B 1 18 ? -11.867 5.09 -9.719 1 64.38 18 LYS B CA 1
ATOM 820 C C . LYS B 1 18 ? -11.664 5.785 -8.375 1 64.38 18 LYS B C 1
ATOM 822 O O . LYS B 1 18 ? -12.484 6.609 -7.973 1 64.38 18 LYS B O 1
ATOM 827 N N . LEU B 1 19 ? -10.633 5.348 -7.797 1 64.94 19 LEU B N 1
ATOM 828 C CA . LEU B 1 19 ? -10.281 5.988 -6.535 1 64.94 19 LEU B CA 1
ATOM 829 C C . LEU B 1 19 ? -10.078 7.488 -6.723 1 64.94 19 LEU B C 1
ATOM 831 O O . LEU B 1 19 ? -10.578 8.289 -5.934 1 64.94 19 LEU B O 1
ATOM 835 N N . ASP B 1 20 ? -9.406 7.832 -7.754 1 68.5 20 ASP B N 1
ATOM 836 C CA . ASP B 1 20 ? -9.141 9.234 -8.062 1 68.5 20 ASP B CA 1
ATOM 837 C C . ASP B 1 20 ? -10.438 9.992 -8.344 1 68.5 20 ASP B C 1
ATOM 839 O O . ASP B 1 20 ? -10.602 11.133 -7.91 1 68.5 20 ASP B O 1
ATOM 843 N N . GLU B 1 21 ? -11.211 9.289 -9.008 1 69.31 21 GLU B N 1
ATOM 844 C CA . GLU B 1 21 ? -12.484 9.914 -9.344 1 69.31 21 GLU B CA 1
ATOM 845 C C . GLU B 1 21 ? -13.312 10.172 -8.086 1 69.31 21 GLU B C 1
ATOM 847 O O . GLU B 1 21 ? -13.898 11.25 -7.934 1 69.31 21 GLU B O 1
ATOM 852 N N . VAL B 1 22 ? -13.352 9.273 -7.277 1 61.59 22 VAL B N 1
ATOM 853 C CA . VAL B 1 22 ? -14.109 9.383 -6.035 1 61.59 22 VAL B CA 1
ATOM 854 C C . VAL B 1 22 ? -13.523 10.492 -5.172 1 61.59 22 VAL B C 1
ATOM 856 O O . VAL B 1 22 ? -14.258 11.234 -4.512 1 61.59 22 VAL B O 1
ATOM 859 N N . LEU B 1 23 ? -12.273 10.641 -5.379 1 62.69 23 LEU B N 1
ATOM 860 C CA . LEU B 1 23 ? -11.57 11.602 -4.535 1 62.69 23 LEU B CA 1
ATOM 861 C C . LEU B 1 23 ? -11.547 12.984 -5.18 1 62.69 23 LEU B C 1
ATOM 863 O O . LEU B 1 23 ? -11.43 13.992 -4.484 1 62.69 23 LEU B O 1
ATOM 867 N N . ARG B 1 24 ? -11.586 13.031 -6.551 1 63.12 24 ARG B N 1
ATOM 868 C CA . ARG B 1 24 ? -11.57 14.281 -7.305 1 63.12 24 ARG B CA 1
ATOM 869 C C . ARG B 1 24 ? -12.883 15.039 -7.129 1 63.12 24 ARG B C 1
ATOM 871 O O . ARG B 1 24 ? -12.914 16.266 -7.25 1 63.12 24 ARG B O 1
ATOM 878 N N . ASP B 1 25 ? -13.898 14.414 -6.824 1 57.16 25 ASP B N 1
ATOM 879 C CA . ASP B 1 25 ? -15.18 15.125 -6.824 1 57.16 25 ASP B CA 1
ATOM 880 C C . ASP B 1 25 ? -15.25 16.125 -5.676 1 57.16 25 ASP B C 1
ATOM 882 O O . ASP B 1 25 ? -16.328 16.625 -5.355 1 57.16 25 ASP B O 1
ATOM 886 N N . ARG B 1 26 ? -14.078 16.344 -5.238 1 63.97 26 ARG B N 1
ATOM 887 C CA . ARG B 1 26 ? -14.188 17.281 -4.125 1 63.97 26 ARG B CA 1
ATOM 888 C C . ARG B 1 26 ? -13.5 18.594 -4.449 1 63.97 26 ARG B C 1
ATOM 890 O O . ARG B 1 26 ? -12.547 18.625 -5.23 1 63.97 26 ARG B O 1
ATOM 897 N N . ASP B 1 27 ? -14.109 19.766 -4.195 1 70.44 27 ASP B N 1
ATOM 898 C CA . ASP B 1 27 ? -13.578 21.109 -4.395 1 70.44 27 ASP B CA 1
ATOM 899 C C . ASP B 1 27 ? -12.172 21.234 -3.812 1 70.44 27 ASP B C 1
ATOM 901 O O . ASP B 1 27 ? -11.328 21.969 -4.348 1 70.44 27 ASP B O 1
ATOM 905 N N . GLU B 1 28 ? -12.008 20.531 -2.797 1 85.25 28 GLU B N 1
ATOM 906 C CA . GLU B 1 28 ? -10.703 20.547 -2.141 1 85.25 28 GLU B CA 1
ATOM 907 C C . GLU B 1 28 ? -10.102 19.141 -2.092 1 85.25 28 GLU B C 1
ATOM 909 O O . GLU B 1 28 ? 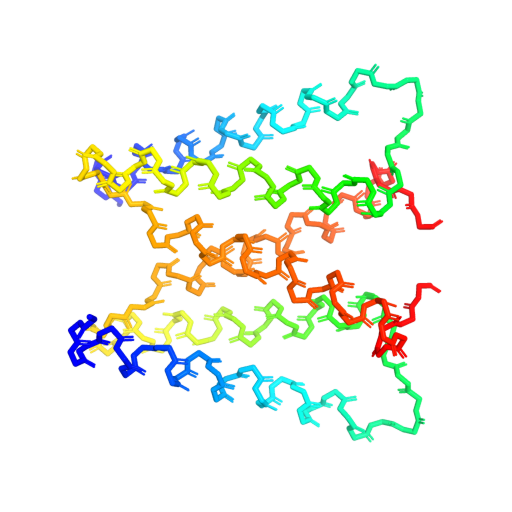-10.828 18.156 -1.99 1 85.25 28 GLU B O 1
ATOM 914 N N . PRO B 1 29 ? -8.82 19.094 -2.256 1 88.88 29 PRO B N 1
ATOM 915 C CA . PRO B 1 29 ? -8.195 17.781 -2.125 1 88.88 29 PRO B CA 1
ATOM 916 C C . PRO B 1 29 ? -8.539 17.094 -0.805 1 88.88 29 PRO B C 1
ATOM 918 O O . PRO B 1 29 ? -8.695 17.75 0.221 1 88.88 29 PRO B O 1
ATOM 921 N N . PRO B 1 30 ? -8.656 15.82 -0.778 1 90.81 30 PRO B N 1
ATOM 922 C CA . PRO B 1 30 ? -8.93 15.086 0.462 1 90.81 30 PRO B CA 1
ATOM 923 C C . PRO B 1 30 ? -7.789 15.18 1.47 1 90.81 30 PRO B C 1
ATOM 925 O O . PRO B 1 30 ? -6.633 15.383 1.084 1 90.81 30 PRO B O 1
ATOM 928 N N . THR B 1 31 ? -8.25 15.086 2.719 1 92.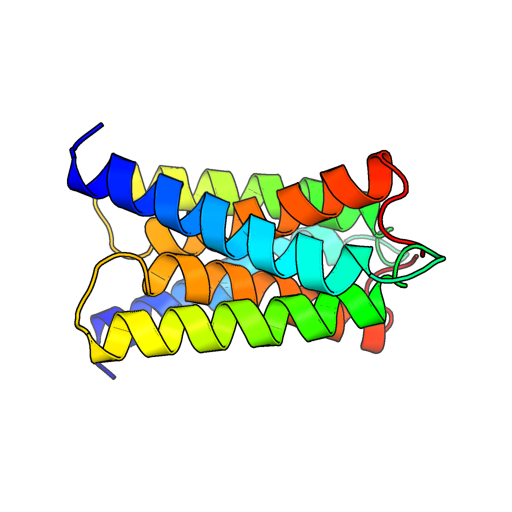88 31 THR B N 1
ATOM 929 C CA . THR B 1 31 ? -7.234 14.953 3.754 1 92.88 31 THR B CA 1
ATOM 930 C C . THR B 1 31 ? -6.555 13.586 3.678 1 92.88 31 THR B C 1
ATOM 932 O O . THR B 1 31 ? -7.082 12.664 3.055 1 92.88 31 THR B O 1
ATOM 935 N N . LEU B 1 32 ? -5.434 13.477 4.285 1 95.12 32 LEU B N 1
ATOM 936 C CA . LEU B 1 32 ? -4.695 12.219 4.355 1 95.12 32 LEU B CA 1
ATOM 937 C C . LEU B 1 32 ? -5.57 11.102 4.914 1 95.12 32 LEU B C 1
ATOM 939 O O . LEU B 1 32 ? -5.625 10.008 4.348 1 95.12 32 LEU B O 1
ATOM 943 N N . LEU B 1 33 ? -6.293 11.367 5.93 1 94.06 33 LEU B N 1
ATOM 944 C CA . LEU B 1 33 ? -7.117 10.352 6.57 1 94.06 33 LEU B CA 1
ATOM 945 C C . LEU B 1 33 ? -8.25 9.914 5.656 1 94.06 33 LEU B C 1
ATOM 947 O O . LEU B 1 33 ? -8.539 8.719 5.543 1 94.06 33 LEU B O 1
ATOM 951 N N . GLU B 1 34 ? -8.852 10.875 5.039 1 90.38 34 GLU B N 1
ATOM 952 C CA . GLU B 1 34 ? -9.922 10.562 4.094 1 90.38 34 GLU B CA 1
ATOM 953 C C . GLU B 1 34 ? -9.414 9.695 2.947 1 90.38 34 GLU B C 1
ATOM 955 O O . GLU B 1 34 ? -10.062 8.727 2.561 1 90.38 34 GLU B O 1
ATOM 960 N N . TRP B 1 35 ? -8.328 10.062 2.4 1 91.56 35 TRP B N 1
ATOM 961 C CA . TRP B 1 35 ? -7.746 9.328 1.284 1 91.56 35 TRP B CA 1
ATOM 962 C C . TRP B 1 35 ? -7.375 7.91 1.701 1 91.56 35 TRP B C 1
ATOM 964 O O . TRP B 1 35 ? -7.613 6.953 0.959 1 91.56 35 TRP B O 1
ATOM 974 N N . LEU B 1 36 ? -6.785 7.762 2.875 1 94.12 36 LEU B N 1
ATOM 975 C CA . LEU B 1 36 ? -6.406 6.445 3.375 1 94.12 36 LEU B CA 1
ATOM 976 C C . LEU B 1 36 ? -7.633 5.562 3.564 1 94.12 36 LEU B C 1
ATOM 978 O O . LEU B 1 36 ? -7.648 4.414 3.117 1 94.12 36 LEU B O 1
ATOM 982 N N . GLU B 1 37 ? -8.617 6.07 4.141 1 92.06 37 GLU B N 1
ATOM 983 C CA . GLU B 1 37 ? -9.812 5.285 4.438 1 92.06 37 GLU B CA 1
ATOM 984 C C . GLU B 1 37 ? -10.5 4.824 3.158 1 92.06 37 GLU B C 1
ATOM 986 O O . GLU B 1 37 ? -10.859 3.65 3.025 1 92.06 37 GLU B O 1
ATOM 991 N N . ARG B 1 38 ? -10.625 5.699 2.271 1 89.31 38 ARG B N 1
ATOM 992 C CA . ARG B 1 38 ? -11.258 5.355 1.002 1 89.31 38 ARG B CA 1
ATOM 993 C C . ARG B 1 38 ? -10.398 4.379 0.208 1 89.31 38 ARG B C 1
ATOM 995 O O . ARG B 1 38 ? -10.914 3.445 -0.406 1 89.31 38 ARG B O 1
ATOM 1002 N N . GLY B 1 39 ? -9.109 4.676 0.176 1 90.62 39 GLY B N 1
ATOM 1003 C CA . GLY B 1 39 ? -8.195 3.777 -0.508 1 90.62 39 GLY B CA 1
ATOM 1004 C C . GLY B 1 39 ? -8.227 2.363 0.039 1 90.62 39 GLY B C 1
ATOM 1005 O O . GLY B 1 39 ? -8.219 1.396 -0.725 1 90.62 39 GLY B O 1
ATOM 1006 N N . ILE B 1 40 ? -8.344 2.234 1.324 1 93.19 40 ILE B N 1
ATOM 1007 C CA . ILE B 1 40 ? -8.422 0.932 1.976 1 93.19 40 ILE B CA 1
ATOM 1008 C C . ILE B 1 40 ? -9.695 0.211 1.534 1 93.19 40 ILE B C 1
ATOM 1010 O O . ILE B 1 40 ? -9.648 -0.959 1.147 1 93.19 40 ILE B O 1
ATOM 1014 N N . GLN B 1 41 ? -10.766 0.917 1.521 1 90.56 41 GLN B N 1
ATOM 1015 C CA . GLN B 1 41 ? -12.047 0.329 1.159 1 90.56 41 GLN B CA 1
ATOM 1016 C C . GLN B 1 41 ? -12.039 -0.171 -0.282 1 90.56 41 GLN B C 1
ATOM 1018 O O . GLN B 1 41 ? -12.398 -1.32 -0.549 1 90.56 41 GLN B O 1
ATOM 1023 N N . VAL B 1 42 ? -11.578 0.644 -1.149 1 89.12 42 VAL B N 1
ATOM 1024 C CA . VAL B 1 42 ? -11.57 0.302 -2.568 1 89.12 42 VAL B CA 1
ATOM 1025 C C . VAL B 1 42 ? -10.641 -0.884 -2.811 1 89.12 42 VAL B C 1
ATOM 1027 O O . VAL B 1 42 ? -11 -1.829 -3.518 1 89.12 42 VAL B O 1
ATOM 1030 N N . ALA B 1 43 ? -9.477 -0.847 -2.215 1 92 43 ALA B N 1
ATOM 1031 C CA . ALA B 1 43 ? -8.492 -1.908 -2.416 1 92 43 ALA B CA 1
ATOM 1032 C C . ALA B 1 43 ? -9 -3.238 -1.867 1 92 43 ALA B C 1
ATOM 1034 O O . ALA B 1 43 ? -8.836 -4.281 -2.504 1 92 43 ALA B O 1
ATOM 1035 N N . ARG B 1 44 ? -9.664 -3.213 -0.71 1 93.62 44 ARG B N 1
ATOM 1036 C CA . ARG B 1 44 ? -10.203 -4.434 -0.113 1 93.62 44 ARG B CA 1
ATOM 1037 C C . ARG B 1 44 ? -11.328 -5.004 -0.959 1 93.62 44 ARG B C 1
ATOM 1039 O O . ARG B 1 44 ? -11.414 -6.219 -1.16 1 93.62 44 ARG B O 1
ATOM 1046 N N . GLU B 1 45 ? -12.156 -4.172 -1.401 1 89.88 45 GLU B N 1
ATOM 1047 C CA . GLU B 1 45 ? -13.258 -4.609 -2.248 1 89.88 45 GLU B CA 1
ATOM 1048 C C . GLU B 1 45 ? -12.75 -5.215 -3.553 1 89.88 45 GLU B C 1
ATOM 1050 O O . GLU B 1 45 ? -13.281 -6.223 -4.023 1 89.88 45 GLU B O 1
ATOM 1055 N N . THR B 1 46 ? -11.766 -4.57 -4.074 1 88.19 46 THR B N 1
ATOM 1056 C CA . THR B 1 46 ? -11.172 -5.078 -5.305 1 88.19 46 THR B CA 1
ATOM 1057 C C . THR B 1 46 ? -10.531 -6.445 -5.078 1 88.19 46 THR B C 1
ATOM 1059 O O . THR B 1 46 ? -10.734 -7.371 -5.863 1 88.19 46 THR B O 1
ATOM 1062 N N . ALA B 1 47 ? -9.742 -6.562 -3.982 1 91.12 47 ALA B N 1
ATOM 1063 C CA . ALA B 1 47 ? -9.125 -7.844 -3.641 1 91.12 47 ALA B CA 1
ATOM 1064 C C . ALA B 1 47 ? -10.172 -8.938 -3.484 1 91.12 47 ALA B C 1
ATOM 1066 O O . ALA B 1 47 ? -10.008 -10.047 -4 1 91.12 47 ALA B O 1
ATOM 1067 N N . PHE B 1 48 ? -11.25 -8.586 -2.85 1 91.5 48 PHE B N 1
ATOM 1068 C CA . PHE B 1 48 ? -12.336 -9.523 -2.598 1 9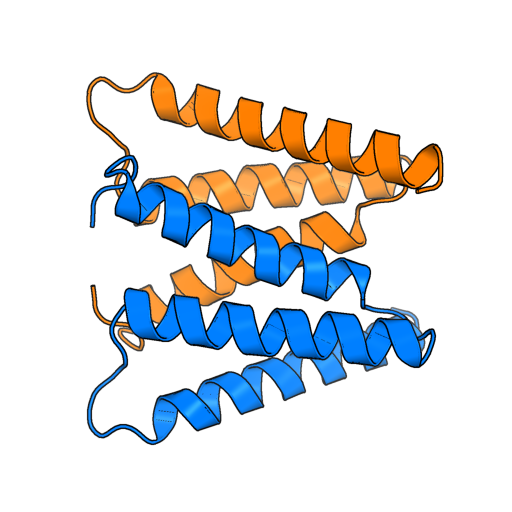1.5 48 PHE B CA 1
ATOM 1069 C C . PHE B 1 48 ? -12.992 -9.961 -3.904 1 91.5 48 PHE B C 1
ATOM 1071 O O . PHE B 1 48 ? -13.18 -11.156 -4.145 1 91.5 48 PHE B O 1
ATOM 1078 N N . SER B 1 49 ? -13.297 -9.016 -4.719 1 86.56 49 SER B N 1
ATOM 1079 C CA . SER B 1 49 ? -13.938 -9.289 -6 1 86.56 49 SER B CA 1
ATOM 1080 C C . SER B 1 49 ? -13.07 -10.203 -6.867 1 86.56 49 SER B C 1
ATOM 1082 O O . SER B 1 49 ? -13.578 -11.148 -7.473 1 86.56 49 SER B O 1
ATOM 1084 N N . LEU B 1 50 ? -11.805 -9.93 -6.871 1 87.44 50 LEU B N 1
ATOM 1085 C CA . LEU B 1 50 ? -10.875 -10.727 -7.66 1 87.44 50 LEU B CA 1
ATOM 1086 C C . LEU B 1 50 ? -10.75 -12.141 -7.086 1 87.44 50 LEU B C 1
ATOM 1088 O O . LEU B 1 50 ? -10.648 -13.109 -7.836 1 87.44 50 LEU B O 1
ATOM 1092 N N . SER B 1 51 ? -10.789 -12.219 -5.801 1 87.75 51 SER B N 1
ATOM 1093 C CA . SER B 1 51 ? -10.672 -13.516 -5.141 1 87.75 51 SER B CA 1
ATOM 1094 C C . SER B 1 51 ? -11.875 -14.406 -5.434 1 87.75 51 SER B C 1
ATOM 1096 O O . SER B 1 51 ? -11.727 -15.594 -5.715 1 87.75 51 SER B O 1
ATOM 1098 N N . ILE B 1 52 ? -13.023 -13.805 -5.445 1 90.44 52 ILE B N 1
ATOM 1099 C CA . ILE B 1 52 ? -14.266 -14.531 -5.699 1 90.44 52 ILE B CA 1
ATOM 1100 C C . ILE B 1 52 ? -14.281 -15.031 -7.141 1 90.44 52 ILE B C 1
ATOM 1102 O O . ILE B 1 52 ? -14.742 -16.141 -7.414 1 90.44 52 ILE B O 1
ATOM 1106 N N . ARG B 1 53 ? -13.719 -14.234 -7.938 1 89.12 53 ARG B N 1
ATOM 1107 C CA . ARG B 1 53 ? -13.711 -14.57 -9.359 1 89.12 53 ARG B CA 1
ATOM 1108 C C . ARG B 1 53 ? -12.5 -15.438 -9.711 1 89.12 53 ARG B C 1
ATOM 1110 O O . ARG B 1 53 ? -12.336 -15.836 -10.859 1 89.12 53 ARG B O 1
ATOM 1117 N N . GLN B 1 54 ? -11.672 -15.695 -8.719 1 87.06 54 GLN B N 1
ATOM 1118 C CA . GLN B 1 54 ? -10.461 -16.484 -8.906 1 87.06 54 GLN B CA 1
ATOM 1119 C C . GLN B 1 54 ? -9.578 -15.891 -10 1 87.06 54 GLN B C 1
ATOM 1121 O O . GLN B 1 54 ? -9.047 -16.609 -10.844 1 87.06 54 GLN B O 1
ATOM 1126 N N . GLU B 1 55 ? -9.578 -14.617 -9.992 1 79.19 55 GLU B N 1
ATOM 1127 C CA . GLU B 1 55 ? -8.734 -13.875 -10.922 1 79.19 55 GLU B CA 1
ATOM 1128 C C . GLU B 1 55 ? -7.41 -13.477 -10.273 1 79.19 55 GLU B C 1
ATOM 1130 O O . GLU B 1 55 ? -7.316 -13.398 -9.047 1 79.19 55 GLU B O 1
ATOM 1135 N N . ASN B 1 56 ? -6.492 -13.266 -11.172 1 82.12 56 ASN B N 1
ATOM 1136 C CA . ASN B 1 56 ? -5.191 -12.82 -10.68 1 82.12 56 ASN B CA 1
ATOM 1137 C C . ASN B 1 56 ? -5.25 -11.383 -10.18 1 82.12 56 ASN B C 1
ATOM 1139 O O . ASN B 1 56 ? -6.105 -10.602 -10.602 1 82.12 56 ASN B O 1
ATOM 1143 N N . GLY B 1 57 ? -4.453 -11.133 -9.133 1 86.5 57 GLY B N 1
ATOM 1144 C CA . GLY B 1 57 ? -4.359 -9.75 -8.688 1 86.5 57 GLY B CA 1
ATOM 1145 C C . GLY B 1 57 ? -4.879 -9.539 -7.277 1 86.5 57 GLY B C 1
ATOM 1146 O O . GLY B 1 57 ? -4.633 -8.5 -6.672 1 86.5 57 GLY B O 1
ATOM 1147 N N . ALA B 1 58 ? -5.508 -10.516 -6.742 1 88.75 58 ALA B N 1
ATOM 1148 C CA . ALA B 1 58 ? -6.055 -10.383 -5.395 1 88.75 58 ALA B CA 1
ATOM 1149 C C . ALA B 1 58 ? -4.949 -10.148 -4.375 1 88.75 58 ALA B C 1
ATOM 1151 O O . ALA B 1 58 ? -5.102 -9.336 -3.459 1 88.75 58 ALA B O 1
ATOM 1152 N N . GLU B 1 59 ? -3.891 -10.875 -4.594 1 88.62 59 GLU B N 1
ATOM 1153 C CA . GLU B 1 59 ? -2.766 -10.711 -3.678 1 88.62 59 GLU B CA 1
ATOM 1154 C C . GLU B 1 59 ? -2.186 -9.305 -3.754 1 88.62 59 GLU B C 1
ATOM 1156 O O . GLU B 1 59 ? -1.831 -8.719 -2.73 1 88.62 59 GLU B O 1
ATOM 1161 N N . TYR B 1 60 ? -2.131 -8.742 -4.938 1 89 60 TYR B N 1
ATOM 1162 C CA . TYR B 1 60 ? -1.646 -7.383 -5.152 1 89 60 TYR B CA 1
ATOM 1163 C C . TYR B 1 60 ? -2.508 -6.371 -4.406 1 89 60 TYR B C 1
ATOM 1165 O O . TYR B 1 60 ? -1.99 -5.543 -3.656 1 89 60 TYR B O 1
ATOM 1173 N N . TRP B 1 61 ? -3.725 -6.52 -4.539 1 90.81 61 TRP B N 1
ATOM 1174 C CA . TRP B 1 61 ? -4.637 -5.547 -3.941 1 90.81 61 TRP B CA 1
ATOM 1175 C C . TRP B 1 61 ? -4.719 -5.73 -2.43 1 90.81 61 TRP B C 1
ATOM 1177 O O . TRP B 1 61 ? -4.938 -4.77 -1.692 1 90.81 61 TRP B O 1
ATOM 1187 N N . THR B 1 62 ? -4.531 -6.965 -1.941 1 92.56 62 THR B N 1
ATOM 1188 C CA . THR B 1 62 ? -4.43 -7.188 -0.504 1 92.56 62 THR B CA 1
ATOM 1189 C C . THR B 1 62 ? -3.215 -6.469 0.071 1 92.56 62 THR B C 1
ATOM 1191 O O . THR B 1 62 ? -3.307 -5.816 1.115 1 92.56 62 THR B O 1
ATOM 1194 N N . GLY B 1 63 ? -2.111 -6.578 -0.696 1 93 63 GLY B N 1
ATOM 1195 C CA . GLY B 1 63 ? -0.929 -5.84 -0.281 1 93 63 GLY B CA 1
ATOM 1196 C C . GLY B 1 63 ? -1.13 -4.336 -0.296 1 93 63 GLY B C 1
ATOM 1197 O O . GLY B 1 63 ? -0.715 -3.643 0.634 1 93 63 GLY B O 1
ATOM 1198 N N . TYR B 1 64 ? -1.792 -3.854 -1.279 1 92.62 64 TYR B N 1
ATOM 1199 C CA . TYR B 1 64 ? -2.107 -2.436 -1.411 1 92.62 64 TYR B CA 1
ATOM 1200 C C . TYR B 1 64 ? -2.928 -1.946 -0.224 1 92.62 64 TYR B C 1
ATOM 1202 O O . TYR B 1 64 ? -2.586 -0.942 0.404 1 92.62 64 TYR B O 1
ATOM 1210 N N . ALA B 1 65 ? -3.959 -2.664 0.147 1 93.56 65 ALA B N 1
ATOM 1211 C CA . ALA B 1 65 ? -4.828 -2.299 1.261 1 93.56 65 ALA B CA 1
ATOM 1212 C C . ALA B 1 65 ? -4.07 -2.336 2.584 1 93.56 65 ALA B C 1
ATOM 1214 O O . ALA B 1 65 ? -4.207 -1.428 3.408 1 93.56 65 ALA B O 1
ATOM 1215 N N . ASP B 1 66 ? -3.311 -3.34 2.744 1 94 66 ASP B N 1
ATOM 1216 C CA . ASP B 1 66 ? -2.596 -3.521 4.004 1 94 66 ASP B CA 1
ATOM 1217 C C . ASP B 1 66 ? -1.574 -2.408 4.223 1 94 66 ASP B C 1
ATOM 1219 O O . ASP B 1 66 ? -1.34 -1.987 5.359 1 94 66 ASP B O 1
ATOM 1223 N N . ALA B 1 67 ? -0.943 -1.972 3.143 1 94.06 67 ALA B N 1
ATOM 1224 C CA . ALA B 1 67 ? 0.004 -0.864 3.25 1 94.06 67 ALA B CA 1
ATOM 1225 C C . ALA B 1 67 ? -0.677 0.39 3.789 1 94.06 67 ALA B C 1
ATOM 1227 O O . ALA B 1 67 ? -0.172 1.028 4.715 1 94.06 67 ALA B O 1
ATOM 1228 N N . LEU B 1 68 ? -1.827 0.68 3.252 1 95.5 68 LEU B N 1
ATOM 1229 C CA . LEU B 1 68 ? -2.572 1.867 3.656 1 95.5 68 LEU B CA 1
ATOM 1230 C C . LEU B 1 68 ? -3.1 1.72 5.078 1 95.5 68 LEU B C 1
ATOM 1232 O O . LEU B 1 68 ? -3.082 2.678 5.855 1 95.5 68 LEU B O 1
ATOM 1236 N N . GLU B 1 69 ? -3.469 0.544 5.449 1 95 69 GLU B N 1
ATOM 1237 C CA . GLU B 1 69 ? -3.938 0.276 6.805 1 95 69 GLU B CA 1
ATOM 1238 C C . GLU B 1 69 ? -2.805 0.413 7.82 1 95 69 GLU B C 1
ATOM 1240 O O . GLU B 1 69 ? -3.012 0.925 8.922 1 95 69 GLU B O 1
ATOM 1245 N N . THR B 1 70 ? -1.697 -0.103 7.414 1 93.31 70 THR B N 1
ATOM 1246 C CA . THR B 1 70 ? -0.535 0.012 8.289 1 93.31 70 THR B CA 1
ATOM 1247 C C . THR B 1 70 ? -0.212 1.477 8.57 1 93.31 70 THR B C 1
ATOM 1249 O O . THR B 1 70 ? 0.01 1.859 9.719 1 93.31 70 THR B O 1
ATOM 1252 N N . LEU B 1 71 ? -0.267 2.283 7.496 1 94.25 71 LEU B N 1
ATOM 1253 C CA . LEU B 1 71 ? 0.009 3.703 7.684 1 94.25 71 LEU B CA 1
ATOM 1254 C C . LEU B 1 71 ? -1.062 4.355 8.555 1 94.25 71 LEU B C 1
ATOM 1256 O O . LEU B 1 71 ? -0.748 5.137 9.453 1 94.25 71 LEU B O 1
ATOM 1260 N N . LEU B 1 72 ? -2.287 4.066 8.344 1 94.94 72 LEU B N 1
ATOM 1261 C CA . LEU B 1 72 ? -3.387 4.625 9.125 1 94.94 72 LEU B CA 1
ATOM 1262 C C . LEU B 1 72 ? -3.203 4.324 10.609 1 94.94 72 LEU B C 1
ATOM 1264 O O . LEU B 1 72 ? -3.32 5.223 11.445 1 94.94 72 LEU B O 1
ATOM 1268 N N . ARG B 1 73 ? -2.859 3.092 10.867 1 93.25 73 ARG B N 1
ATOM 1269 C CA . ARG B 1 73 ? -2.652 2.682 12.258 1 93.25 73 ARG B CA 1
ATOM 1270 C C . ARG B 1 73 ? -1.467 3.418 12.875 1 93.25 73 ARG B C 1
ATOM 1272 O O . ARG B 1 73 ? -1.531 3.855 14.023 1 93.25 73 ARG B O 1
ATOM 1279 N N . LYS B 1 74 ? -0.471 3.57 12.086 1 90.5 74 LYS B N 1
ATOM 1280 C CA . LYS B 1 74 ? 0.727 4.238 12.586 1 90.5 74 LYS B CA 1
ATOM 1281 C C . LYS B 1 74 ? 0.461 5.719 12.852 1 90.5 74 LYS B C 1
ATOM 1283 O O . LYS B 1 74 ? 0.989 6.289 13.805 1 90.5 74 LYS B O 1
ATOM 1288 N N . LEU B 1 75 ? -0.283 6.328 12.039 1 92.12 75 LEU B N 1
ATOM 1289 C CA . LEU B 1 75 ? -0.674 7.719 12.242 1 92.12 75 LEU B CA 1
ATOM 1290 C C . LEU B 1 75 ? -1.529 7.859 13.5 1 92.12 75 LEU B C 1
ATOM 1292 O O . LEU B 1 75 ? -1.309 8.766 14.305 1 92.12 75 LEU B O 1
ATOM 1296 N N . GLN B 1 76 ? -2.434 6.941 13.688 1 92.88 76 GLN B N 1
ATOM 1297 C CA . GLN B 1 76 ? -3.328 6.957 14.844 1 92.88 76 GLN B CA 1
ATOM 1298 C C . GLN B 1 76 ? -2.551 6.777 16.141 1 92.88 76 GLN B C 1
ATOM 1300 O O . GLN B 1 76 ? -2.924 7.336 17.172 1 92.88 76 GLN B O 1
ATOM 1305 N N . ARG B 1 77 ? -1.496 6.07 16.031 1 91.19 77 ARG B N 1
ATOM 1306 C CA . ARG B 1 77 ? -0.688 5.766 17.203 1 91.19 77 ARG B CA 1
ATOM 1307 C C . ARG B 1 77 ? 0.438 6.777 17.375 1 91.19 77 ARG B C 1
ATOM 1309 O O . ARG B 1 77 ? 1.282 6.637 18.25 1 91.19 77 ARG B O 1
ATOM 1316 N N . ARG B 1 78 ? 0.511 7.707 16.469 1 89.94 78 ARG B N 1
ATOM 1317 C CA . ARG B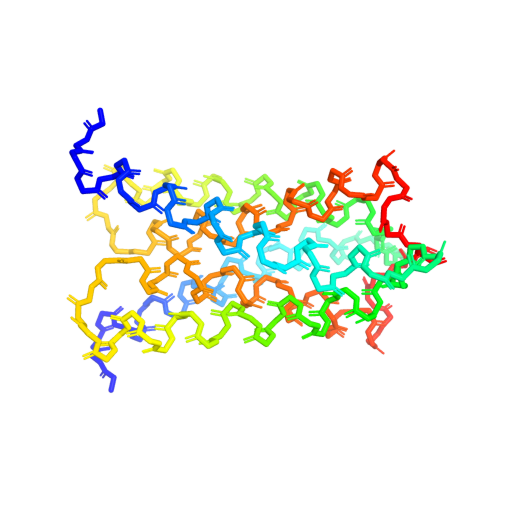 1 78 ? 1.526 8.758 16.5 1 89.94 78 ARG B CA 1
ATOM 1318 C C . ARG B 1 78 ? 2.926 8.164 16.359 1 89.94 78 ARG B C 1
ATOM 1320 O O . ARG B 1 78 ? 3.875 8.648 16.984 1 89.94 78 ARG B O 1
ATOM 1327 N N . GLU B 1 79 ? 2.98 7.168 15.555 1 90.12 79 GLU B N 1
ATOM 1328 C CA . GLU B 1 79 ? 4.258 6.535 15.242 1 90.12 79 GLU B CA 1
ATOM 1329 C C . GLU B 1 79 ? 4.848 7.098 13.953 1 90.12 79 GLU B C 1
ATOM 1331 O O . GLU B 1 79 ? 5.996 6.797 13.609 1 90.12 79 GLU B O 1
ATOM 1336 N N . VAL B 1 80 ? 3.994 7.902 13.273 1 90.81 80 VAL B N 1
ATOM 1337 C CA . VAL B 1 80 ? 4.395 8.688 12.109 1 90.81 80 VAL B CA 1
ATOM 1338 C C . VAL B 1 80 ? 3.918 10.125 12.266 1 90.81 80 VAL B C 1
ATOM 1340 O O . VAL B 1 80 ? 2.771 10.375 12.656 1 90.81 80 VAL B O 1
ATOM 1343 N N . ARG B 1 81 ? 4.801 11 12.031 1 89.94 81 ARG B N 1
ATOM 1344 C CA . ARG B 1 81 ? 4.449 12.406 12.188 1 89.94 81 ARG B CA 1
ATOM 1345 C C . ARG B 1 81 ? 4.078 13.031 10.844 1 89.94 81 ARG B C 1
ATOM 1347 O O . ARG B 1 81 ? 4.727 12.766 9.836 1 89.94 81 ARG B O 1
ATOM 1354 N N . VAL B 1 82 ? 3.064 13.828 10.797 1 89.81 82 VAL B N 1
ATOM 1355 C CA . VAL B 1 82 ? 2.641 14.562 9.609 1 89.81 82 VAL B CA 1
ATOM 1356 C C . VAL B 1 82 ? 3.232 15.969 9.625 1 89.81 82 VAL B C 1
ATOM 1358 O O . VAL B 1 82 ? 3.453 16.547 10.688 1 89.81 82 VAL B O 1
#

Radius of gyration: 15.75 Å; Cα contacts (8 Å, |Δi|>4): 177; chains: 2; bounding box: 31×45×40 Å